Protein AF-A0A436B094-F1 (afdb_monomer_lite)

Sequence (113 aa):
WDVVYVGYKSAVDWPTAYFWRELAEYFPDAKLILTVRNPEDWYRSARATIFNAMGDTDPQSFGRAVIETKIFGGRACCSIQWPNLRAFLSVPIRTEPFPHSSTTTEFRSRFAK

Structure (mmCIF, N/CA/C/O backbone):
data_AF-A0A436B094-F1
#
_entry.id   AF-A0A436B094-F1
#
loop_
_atom_site.group_PDB
_atom_site.id
_atom_site.type_symbol
_atom_site.label_atom_id
_atom_site.label_alt_id
_atom_site.label_comp_id
_atom_site.label_asym_id
_atom_site.label_entity_id
_atom_site.label_seq_id
_atom_site.pdbx_PDB_ins_code
_atom_site.Cartn_x
_atom_site.Cartn_y
_atom_site.Cartn_z
_atom_site.occupancy
_atom_site.B_iso_or_equiv
_atom_site.auth_seq_id
_atom_site.auth_comp_id
_atom_site.auth_asym_id
_atom_site.auth_atom_id
_atom_site.pdbx_PDB_model_num
ATOM 1 N N . TRP A 1 1 ? -17.476 -4.462 -2.471 1.00 89.38 1 TRP A N 1
ATOM 2 C CA . TRP A 1 1 ? -16.117 -4.958 -2.160 1.00 89.38 1 TRP A CA 1
ATOM 3 C C . TRP A 1 1 ? -16.099 -6.148 -1.200 1.00 89.38 1 TRP A C 1
ATOM 5 O O . TRP A 1 1 ? -15.107 -6.866 -1.170 1.00 89.38 1 TRP A O 1
ATOM 15 N N . ASP A 1 2 ? -17.191 -6.422 -0.480 1.00 91.56 2 ASP A N 1
ATOM 16 C CA . ASP A 1 2 ? -17.223 -7.425 0.600 1.00 91.56 2 ASP A CA 1
ATOM 17 C C . ASP A 1 2 ? -16.910 -8.859 0.171 1.00 91.56 2 ASP A C 1
ATOM 19 O O . ASP A 1 2 ? -16.214 -9.570 0.886 1.00 91.56 2 ASP A O 1
ATOM 23 N N . VAL A 1 3 ? -17.359 -9.281 -1.015 1.00 94.19 3 VAL A N 1
ATOM 24 C CA . VAL A 1 3 ? -17.072 -10.632 -1.528 1.00 94.19 3 VAL A CA 1
ATOM 25 C C . VAL A 1 3 ? -15.572 -10.831 -1.770 1.00 94.19 3 VAL A C 1
ATOM 27 O O . VAL A 1 3 ? -15.041 -11.895 -1.475 1.00 94.19 3 VAL A O 1
ATOM 30 N N . VAL A 1 4 ? -14.878 -9.804 -2.272 1.00 91.00 4 VAL A N 1
ATOM 31 C CA . VAL A 1 4 ? -13.442 -9.877 -2.598 1.00 91.00 4 VAL A CA 1
ATOM 32 C C . VAL A 1 4 ? -12.588 -9.964 -1.331 1.00 91.00 4 VAL A C 1
ATOM 34 O O . VAL A 1 4 ? -11.564 -10.638 -1.331 1.00 91.00 4 VAL A O 1
ATOM 37 N N . TYR A 1 5 ? -13.017 -9.310 -0.247 1.00 92.44 5 TYR A N 1
ATOM 38 C CA . TYR A 1 5 ? -12.254 -9.218 1.003 1.00 92.44 5 TYR A CA 1
ATOM 39 C C . TYR A 1 5 ? -12.828 -10.055 2.147 1.00 92.44 5 TYR A C 1
ATOM 41 O O . TYR A 1 5 ? -12.437 -9.865 3.300 1.00 92.44 5 TYR A O 1
ATOM 49 N N . VAL A 1 6 ? -13.731 -10.995 1.864 1.00 94.00 6 VAL A N 1
ATOM 50 C CA . VAL A 1 6 ? -14.325 -11.842 2.902 1.00 94.00 6 VAL A CA 1
ATOM 51 C C . VAL A 1 6 ? -13.234 -12.576 3.693 1.00 94.00 6 VAL A C 1
ATOM 53 O O . VAL A 1 6 ? -12.381 -13.260 3.134 1.00 94.00 6 VAL A O 1
ATOM 56 N N . GLY A 1 7 ? -13.229 -12.393 5.016 1.00 93.25 7 GLY A N 1
ATOM 57 C CA . GLY A 1 7 ? -12.234 -12.986 5.919 1.00 93.25 7 GLY A CA 1
ATOM 58 C C . GLY A 1 7 ? -10.884 -12.257 5.997 1.00 93.25 7 GLY A C 1
ATOM 59 O O . GLY A 1 7 ? -10.057 -12.619 6.836 1.00 93.25 7 GLY A O 1
ATOM 60 N N . TYR A 1 8 ? -10.658 -11.210 5.200 1.00 92.56 8 TYR A N 1
ATOM 61 C CA . TYR A 1 8 ? -9.434 -10.409 5.233 1.00 92.56 8 TYR A CA 1
ATOM 62 C C . TYR A 1 8 ? -9.605 -9.148 6.087 1.00 92.56 8 TYR A C 1
ATOM 64 O O . TYR A 1 8 ? -10.659 -8.521 6.110 1.00 92.56 8 TYR A O 1
ATOM 72 N N . LYS A 1 9 ? -8.537 -8.759 6.795 1.00 90.12 9 LYS A N 1
ATOM 73 C CA . LYS A 1 9 ? -8.489 -7.530 7.618 1.00 90.12 9 LYS A CA 1
ATOM 74 C C . LYS A 1 9 ? -7.653 -6.414 6.993 1.00 90.12 9 LYS A C 1
ATOM 76 O O . LYS A 1 9 ? -7.625 -5.300 7.506 1.00 90.12 9 LYS A O 1
ATOM 81 N N . SER A 1 10 ? -6.927 -6.729 5.928 1.00 90.00 10 SER A N 1
ATOM 82 C CA . SER A 1 10 ? -6.070 -5.809 5.194 1.00 90.00 10 SER A CA 1
ATOM 83 C C . SER A 1 10 ? -5.857 -6.331 3.779 1.00 90.00 10 SER A C 1
ATOM 85 O O . SER A 1 10 ? -5.946 -7.533 3.527 1.00 90.00 10 SER A O 1
ATOM 87 N N . ALA A 1 11 ? -5.554 -5.417 2.865 1.00 88.75 11 ALA A N 1
ATOM 88 C CA . ALA A 1 11 ? -5.209 -5.722 1.488 1.00 88.75 11 ALA A CA 1
ATOM 89 C C . ALA A 1 11 ? -4.072 -4.793 1.041 1.00 88.75 11 ALA A C 1
ATOM 91 O O . ALA A 1 11 ? -3.982 -3.649 1.487 1.00 88.75 11 ALA A O 1
ATOM 92 N N . VAL A 1 12 ? -3.172 -5.308 0.207 1.00 87.81 12 VAL A N 1
ATOM 93 C CA . VAL A 1 12 ? -1.979 -4.608 -0.290 1.00 87.81 12 VAL A CA 1
ATOM 94 C C . VAL A 1 12 ? -1.736 -4.995 -1.747 1.00 87.81 12 VAL A C 1
ATOM 96 O O . VAL A 1 12 ? -2.364 -5.927 -2.245 1.00 87.81 12 VAL A O 1
ATOM 99 N N . ASP A 1 13 ? -0.795 -4.306 -2.393 1.00 79.69 13 ASP A N 1
ATOM 100 C CA . ASP A 1 13 ? -0.351 -4.575 -3.766 1.00 79.69 13 ASP A CA 1
ATOM 101 C C . ASP A 1 13 ? -1.462 -4.433 -4.830 1.00 79.69 13 ASP A C 1
ATOM 103 O O . ASP A 1 13 ? -2.591 -4.015 -4.556 1.00 79.69 13 ASP A O 1
ATOM 107 N N . TRP A 1 14 ? -1.120 -4.695 -6.085 1.00 69.50 14 TRP A N 1
ATOM 108 C CA . TRP A 1 14 ? -2.053 -4.726 -7.199 1.00 69.50 14 TRP A CA 1
ATOM 109 C C . TRP A 1 14 ? -2.956 -5.980 -7.130 1.00 69.50 14 TRP A C 1
ATOM 111 O O . TRP A 1 14 ? -2.457 -7.059 -6.812 1.00 69.50 14 TRP A O 1
ATOM 121 N N . PRO A 1 15 ? -4.270 -5.893 -7.434 1.00 79.81 15 PRO A N 1
ATOM 122 C CA . PRO A 1 15 ? -5.014 -4.731 -7.940 1.00 79.81 15 PRO A CA 1
ATOM 123 C C . PRO A 1 15 ? -5.529 -3.765 -6.863 1.00 79.81 15 PRO A C 1
ATOM 125 O O . PRO A 1 15 ? -5.902 -2.643 -7.197 1.00 79.81 15 PRO A O 1
ATOM 128 N N . THR A 1 16 ? -5.531 -4.149 -5.586 1.00 83.06 16 THR A N 1
ATOM 129 C CA . THR A 1 16 ? -6.075 -3.356 -4.464 1.00 83.06 16 THR A CA 1
ATOM 130 C C . THR A 1 16 ? -5.586 -1.907 -4.464 1.00 83.06 16 THR A C 1
ATOM 132 O O . THR A 1 16 ? -6.385 -0.978 -4.370 1.00 83.06 16 THR A O 1
ATOM 135 N N . ALA A 1 17 ? -4.273 -1.698 -4.603 1.00 82.12 17 ALA A N 1
ATOM 136 C CA . ALA A 1 17 ? -3.651 -0.377 -4.538 1.00 82.12 17 ALA A CA 1
ATOM 137 C C . ALA A 1 17 ? -4.134 0.586 -5.639 1.00 82.12 17 ALA A C 1
ATOM 139 O O . ALA A 1 17 ? -4.039 1.800 -5.469 1.00 82.12 17 ALA A O 1
ATOM 140 N N . TYR A 1 18 ? -4.655 0.066 -6.757 1.00 79.81 18 TYR A N 1
ATOM 141 C CA . TYR A 1 18 ? -5.222 0.885 -7.829 1.00 79.81 18 TYR A CA 1
ATOM 142 C C . TYR A 1 18 ? -6.555 1.521 -7.410 1.00 79.81 18 TYR A C 1
ATOM 144 O O . TYR A 1 18 ? -6.762 2.709 -7.643 1.00 79.81 18 TYR A O 1
ATOM 152 N N . PHE A 1 19 ? -7.408 0.756 -6.723 1.00 86.06 19 PHE A N 1
ATOM 153 C CA . PHE A 1 19 ? -8.767 1.145 -6.328 1.00 86.06 19 PHE A CA 1
ATOM 154 C C . PHE A 1 19 ? -8.840 1.814 -4.948 1.00 86.06 19 PHE A C 1
ATOM 156 O O . PHE A 1 19 ? -9.866 1.764 -4.273 1.00 86.06 19 PHE A O 1
ATOM 163 N N . TRP A 1 20 ? -7.743 2.404 -4.460 1.00 82.62 20 TRP A N 1
ATOM 164 C CA . TRP A 1 20 ? -7.695 2.901 -3.082 1.00 82.62 20 TRP A CA 1
ATOM 165 C C . TRP A 1 20 ? -8.732 3.994 -2.791 1.00 82.62 20 TRP A C 1
ATOM 167 O O . TRP A 1 20 ? -9.145 4.117 -1.643 1.00 82.62 20 TRP A O 1
ATOM 177 N N . ARG A 1 21 ? -9.161 4.773 -3.796 1.00 84.38 21 ARG A N 1
ATOM 178 C CA . ARG A 1 21 ? -10.163 5.841 -3.620 1.00 84.38 21 ARG A CA 1
ATOM 179 C C . ARG A 1 21 ? -11.554 5.255 -3.432 1.00 84.38 21 ARG A C 1
ATOM 181 O O . ARG A 1 21 ? -12.220 5.573 -2.457 1.00 84.38 21 ARG A O 1
ATOM 188 N N . GLU A 1 22 ? -11.931 4.332 -4.305 1.00 90.69 22 GLU A N 1
ATOM 189 C CA . GLU A 1 22 ? -13.186 3.590 -4.231 1.00 90.69 22 GLU A CA 1
ATOM 190 C C . GLU A 1 22 ? -13.262 2.776 -2.933 1.00 90.69 22 GLU A C 1
ATOM 192 O O . GLU A 1 22 ? -14.319 2.672 -2.315 1.00 90.69 22 GLU A O 1
ATOM 197 N N . LEU A 1 23 ? -12.129 2.222 -2.490 1.00 88.56 23 LEU A N 1
ATOM 198 C CA . LEU A 1 23 ? -12.029 1.519 -1.214 1.00 88.56 23 LEU A CA 1
ATOM 199 C C . LEU A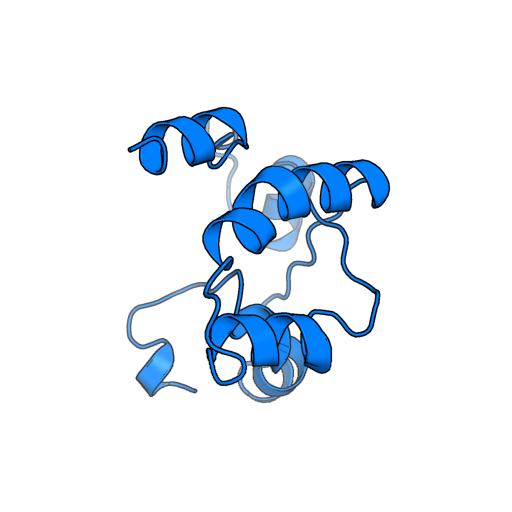 1 23 ? -12.126 2.465 -0.013 1.00 88.56 23 LEU A C 1
ATOM 201 O O . LEU A 1 23 ? -12.718 2.073 0.986 1.00 88.56 23 LEU A O 1
ATOM 205 N N . ALA A 1 24 ? -11.587 3.684 -0.097 1.00 86.88 24 ALA A N 1
ATOM 206 C CA . ALA A 1 24 ? -11.709 4.690 0.961 1.00 86.88 24 ALA A CA 1
ATOM 207 C C . ALA A 1 24 ? -13.159 5.147 1.151 1.00 86.88 24 ALA A C 1
ATOM 209 O O . ALA A 1 24 ? -13.605 5.345 2.276 1.00 86.88 24 ALA A O 1
ATOM 210 N N . GLU A 1 25 ? -13.891 5.299 0.046 1.00 92.62 25 GLU A N 1
ATOM 211 C CA . GLU A 1 25 ? -15.312 5.651 0.065 1.00 92.62 25 GLU A CA 1
ATOM 212 C C . GLU A 1 25 ? -16.172 4.493 0.586 1.00 92.62 25 GLU A C 1
ATOM 214 O O . GLU A 1 25 ? -17.100 4.712 1.361 1.00 92.62 25 GLU A O 1
ATOM 219 N N . TYR A 1 26 ? -15.859 3.254 0.190 1.00 95.12 26 TYR A N 1
ATOM 220 C CA . TYR A 1 26 ? -16.632 2.077 0.593 1.00 95.12 26 TYR A CA 1
ATOM 221 C C . TYR A 1 26 ? -16.344 1.612 2.028 1.00 95.12 26 TYR A C 1
ATOM 223 O O . TYR A 1 26 ? -17.247 1.136 2.712 1.00 95.12 26 TYR A O 1
ATOM 231 N N . PHE A 1 27 ? -15.097 1.738 2.490 1.00 91.62 27 PHE A N 1
ATOM 232 C CA . PHE A 1 27 ? -14.665 1.394 3.845 1.00 91.62 27 PHE A CA 1
ATOM 233 C C . PHE A 1 27 ? -14.152 2.648 4.572 1.00 91.62 27 PHE A C 1
ATOM 235 O O . PHE A 1 27 ? -12.942 2.791 4.763 1.00 91.62 27 PHE A O 1
ATOM 242 N N . PRO A 1 28 ? -15.044 3.553 5.010 1.00 91.00 28 PRO A N 1
ATOM 243 C CA . PRO A 1 28 ? -14.648 4.844 5.581 1.00 91.00 28 PRO A CA 1
ATOM 244 C C . PRO A 1 28 ? -13.840 4.719 6.882 1.00 91.00 28 PRO A C 1
ATOM 246 O O . PRO A 1 28 ? -13.018 5.580 7.187 1.00 91.00 28 PRO A O 1
ATOM 249 N N . ASP A 1 29 ? -14.028 3.626 7.626 1.00 90.06 29 ASP A N 1
ATOM 250 C CA . ASP A 1 29 ? -13.282 3.343 8.857 1.00 90.06 29 ASP A CA 1
ATOM 251 C C . ASP A 1 29 ? -11.912 2.689 8.595 1.00 90.06 29 ASP A C 1
ATOM 253 O O . ASP A 1 29 ? -11.095 2.533 9.511 1.00 90.06 29 ASP A O 1
ATOM 257 N N . ALA A 1 30 ? -11.640 2.269 7.354 1.00 88.94 30 ALA A N 1
ATOM 258 C CA . ALA A 1 30 ? -10.377 1.640 7.007 1.00 88.94 30 ALA A CA 1
ATOM 259 C C . ALA A 1 30 ? -9.253 2.678 6.945 1.00 88.94 30 ALA A C 1
ATOM 261 O O . ALA A 1 30 ? -9.328 3.717 6.292 1.00 88.94 30 ALA A O 1
ATOM 262 N N . LYS A 1 31 ? -8.142 2.351 7.600 1.00 87.12 31 LYS A N 1
ATOM 263 C CA . LYS A 1 31 ? -6.939 3.177 7.581 1.00 87.12 31 LYS A CA 1
ATOM 264 C C . LYS A 1 31 ? -6.121 2.883 6.322 1.00 87.12 31 LYS A C 1
ATOM 266 O O . LYS A 1 31 ? -5.725 1.742 6.091 1.00 87.12 31 LYS A O 1
ATOM 271 N N . LEU A 1 32 ? -5.815 3.918 5.541 1.00 82.38 32 LEU A N 1
ATOM 272 C CA . LEU A 1 32 ? -4.977 3.806 4.345 1.00 82.38 32 LEU A CA 1
ATOM 273 C C . LEU A 1 32 ? -3.501 4.009 4.671 1.00 82.38 32 LEU A C 1
ATOM 275 O O . LEU A 1 32 ? -3.125 4.957 5.357 1.00 82.38 32 LEU A O 1
ATOM 279 N N . ILE A 1 33 ? -2.658 3.132 4.132 1.00 84.00 33 ILE A N 1
ATOM 280 C CA . ILE A 1 33 ? -1.212 3.171 4.335 1.00 84.00 33 ILE A CA 1
ATOM 281 C C . ILE A 1 33 ? -0.528 3.328 2.978 1.00 84.00 33 ILE A C 1
ATOM 283 O O . ILE A 1 33 ? -0.606 2.437 2.134 1.00 84.00 33 ILE A O 1
ATOM 287 N N . LEU A 1 34 ? 0.186 4.441 2.792 1.00 78.81 34 LEU A N 1
ATOM 288 C CA . LEU A 1 34 ? 1.050 4.660 1.634 1.00 78.81 34 LEU A CA 1
ATOM 289 C C . LEU A 1 34 ? 2.504 4.385 2.016 1.00 78.81 34 LEU A C 1
ATOM 291 O O . LEU A 1 34 ? 3.132 5.145 2.750 1.00 78.81 34 LEU A O 1
ATOM 295 N N . THR A 1 35 ? 3.052 3.292 1.497 1.00 75.50 35 THR A N 1
ATOM 296 C CA . THR A 1 35 ? 4.483 2.997 1.610 1.00 75.50 35 THR A CA 1
ATOM 297 C C . THR A 1 35 ? 5.316 4.006 0.795 1.00 75.50 35 THR A C 1
ATOM 299 O O . THR A 1 35 ? 4.852 4.374 -0.255 1.00 75.50 35 THR A O 1
ATOM 302 N N . VAL A 1 36 ? 6.482 4.501 1.257 1.00 71.25 36 VAL A N 1
ATOM 303 C CA . VAL A 1 36 ? 7.527 5.414 0.661 1.00 71.25 36 VAL A CA 1
ATOM 304 C C . VAL A 1 36 ? 8.934 4.875 0.249 1.00 71.25 36 VAL A C 1
ATOM 306 O O . VAL A 1 36 ? 9.611 4.375 1.139 1.00 71.25 36 VAL A O 1
ATOM 309 N N . ARG A 1 37 ? 9.455 4.905 -0.994 1.00 76.12 37 ARG A N 1
ATOM 310 C CA . ARG A 1 37 ? 10.875 4.531 -1.306 1.00 76.12 37 ARG A CA 1
ATOM 311 C C . ARG A 1 37 ? 11.510 5.423 -2.370 1.00 76.12 37 ARG A C 1
ATOM 313 O O . ARG A 1 37 ? 10.807 6.178 -3.031 1.00 76.12 37 ARG A O 1
ATOM 320 N N . ASN A 1 38 ? 12.832 5.344 -2.535 1.00 82.12 38 ASN A N 1
ATOM 321 C CA . ASN A 1 38 ? 13.529 6.079 -3.590 1.00 82.12 38 ASN A CA 1
ATOM 322 C C . ASN A 1 38 ? 13.017 5.630 -4.986 1.00 82.12 38 ASN A C 1
ATOM 324 O O . ASN A 1 38 ? 12.953 4.423 -5.239 1.00 82.12 38 ASN A O 1
ATOM 328 N N . PRO A 1 39 ? 12.638 6.559 -5.886 1.00 75.50 39 PRO A N 1
ATOM 329 C CA . PRO A 1 39 ? 12.068 6.212 -7.191 1.00 75.50 39 PRO A CA 1
ATOM 330 C C . PRO A 1 39 ? 12.979 5.381 -8.090 1.00 75.50 39 PRO A C 1
ATOM 332 O O . PRO A 1 39 ? 12.527 4.453 -8.759 1.00 75.50 39 PRO A O 1
ATOM 335 N N . GLU A 1 40 ? 14.268 5.690 -8.079 1.00 77.88 40 GLU A N 1
ATOM 336 C CA . GLU A 1 40 ? 15.253 5.035 -8.926 1.00 77.88 40 GLU A CA 1
ATOM 337 C C . GLU A 1 40 ? 15.533 3.607 -8.423 1.00 77.88 40 GLU A C 1
ATOM 339 O O . GLU A 1 40 ? 15.530 2.650 -9.200 1.00 77.88 40 GLU A O 1
ATOM 344 N N . ASP A 1 41 ? 15.647 3.421 -7.104 1.00 81.62 41 ASP A N 1
ATOM 345 C CA . ASP A 1 41 ? 15.711 2.082 -6.503 1.00 81.62 41 ASP A CA 1
ATOM 346 C C . ASP A 1 41 ? 14.452 1.263 -6.802 1.00 81.62 41 ASP A C 1
ATOM 348 O O . ASP A 1 41 ? 14.527 0.050 -7.040 1.00 81.62 41 ASP A O 1
ATOM 352 N N . TRP A 1 42 ? 13.285 1.922 -6.826 1.00 79.31 42 TRP A N 1
ATOM 353 C CA . TRP A 1 42 ? 12.041 1.261 -7.183 1.00 79.31 42 TRP A CA 1
ATOM 354 C C . TRP A 1 42 ? 12.056 0.746 -8.612 1.00 79.31 42 TRP A C 1
ATOM 356 O O . TRP A 1 42 ? 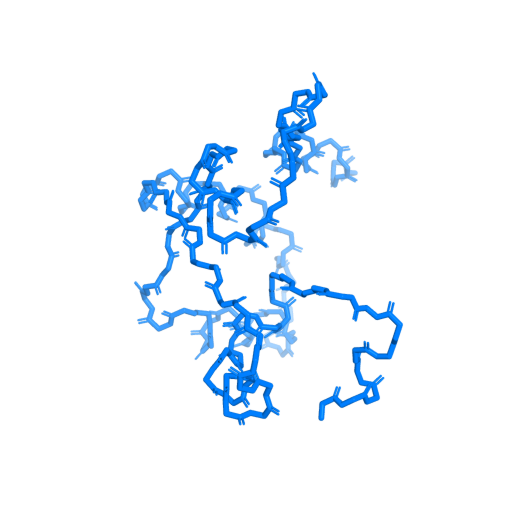11.751 -0.429 -8.826 1.00 79.31 42 TRP A O 1
ATOM 366 N N . TYR A 1 43 ? 12.437 1.601 -9.558 1.00 74.56 43 TYR A N 1
ATOM 367 C CA . TYR A 1 43 ? 12.455 1.257 -10.970 1.00 74.56 43 TYR A CA 1
ATOM 368 C C . TYR A 1 43 ? 13.445 0.127 -11.251 1.00 74.56 43 TYR A C 1
ATOM 370 O O . TYR A 1 43 ? 13.087 -0.857 -11.900 1.00 74.56 43 TYR A O 1
ATOM 378 N N . ARG A 1 44 ? 14.661 0.203 -10.694 1.00 80.94 44 ARG A N 1
ATOM 379 C CA . ARG A 1 44 ? 15.657 -0.871 -10.820 1.00 80.94 44 ARG A CA 1
ATOM 380 C C . ARG A 1 44 ? 15.134 -2.210 -10.310 1.00 80.94 44 ARG A C 1
ATOM 382 O O . ARG A 1 44 ? 15.314 -3.227 -10.977 1.00 80.94 44 ARG A O 1
ATOM 389 N N . SER A 1 45 ? 14.473 -2.213 -9.152 1.00 80.06 45 SER A N 1
ATOM 390 C CA . SER A 1 45 ? 13.860 -3.412 -8.574 1.00 80.06 45 SER A CA 1
ATOM 391 C C . SER A 1 45 ? 12.721 -3.944 -9.450 1.00 80.06 45 SER A C 1
ATOM 393 O O . SER A 1 45 ? 12.756 -5.115 -9.814 1.00 80.06 45 SER A O 1
ATOM 395 N N . ALA A 1 46 ? 11.767 -3.095 -9.846 1.00 76.94 46 ALA A N 1
ATOM 396 C CA . ALA A 1 46 ? 10.613 -3.485 -10.660 1.00 76.94 46 ALA A CA 1
ATOM 397 C C . ALA A 1 46 ? 11.027 -4.021 -12.038 1.00 76.94 46 ALA A C 1
ATOM 399 O O . ALA A 1 46 ? 10.522 -5.051 -12.483 1.00 76.94 46 ALA A O 1
ATOM 400 N N . ARG A 1 47 ? 12.007 -3.377 -12.684 1.00 75.12 47 ARG A N 1
ATOM 401 C CA . ARG A 1 47 ? 12.583 -3.853 -13.944 1.00 75.12 47 ARG A CA 1
ATOM 402 C C . ARG A 1 47 ? 13.231 -5.224 -13.785 1.00 75.12 47 ARG A C 1
ATOM 404 O O . ARG A 1 47 ? 13.045 -6.093 -14.624 1.00 75.12 47 ARG A O 1
ATOM 411 N N . ALA A 1 48 ? 13.981 -5.421 -12.704 1.00 78.44 48 ALA A N 1
ATOM 412 C CA . ALA A 1 48 ? 14.691 -6.664 -12.424 1.00 78.44 48 ALA A CA 1
ATOM 413 C C . ALA A 1 48 ? 13.785 -7.858 -12.080 1.00 78.44 48 ALA A C 1
ATOM 415 O O . ALA A 1 48 ? 14.286 -8.986 -12.099 1.00 78.44 48 ALA A O 1
ATOM 416 N N . THR A 1 49 ? 12.519 -7.618 -11.729 1.00 75.81 49 THR A N 1
ATOM 417 C CA . THR A 1 49 ? 11.568 -8.643 -11.279 1.00 75.81 49 THR A CA 1
ATOM 418 C C . THR A 1 49 ? 10.297 -8.636 -12.125 1.00 75.81 49 THR A C 1
ATOM 420 O O . THR A 1 49 ? 10.163 -9.461 -13.021 1.00 75.81 49 THR A O 1
ATOM 423 N N . ILE A 1 50 ? 9.396 -7.685 -11.879 1.00 72.50 50 ILE A N 1
ATOM 424 C CA . ILE A 1 50 ? 8.045 -7.582 -12.444 1.00 72.50 50 ILE A CA 1
ATOM 425 C C . ILE A 1 50 ? 8.096 -7.485 -13.971 1.00 72.50 50 ILE A C 1
ATOM 427 O O . ILE A 1 50 ? 7.452 -8.274 -14.653 1.00 72.50 50 ILE A O 1
ATOM 431 N N . PHE A 1 51 ? 8.883 -6.557 -14.521 1.00 68.81 51 PHE A N 1
ATOM 432 C CA . PHE A 1 51 ? 8.887 -6.331 -15.972 1.00 68.81 51 PHE A CA 1
ATOM 433 C C . PHE A 1 51 ? 9.542 -7.481 -16.738 1.00 68.81 51 PHE A C 1
ATOM 435 O O . PHE A 1 51 ? 9.079 -7.832 -17.817 1.00 68.81 51 PHE A O 1
ATOM 442 N N . ASN A 1 52 ? 10.580 -8.097 -16.168 1.00 67.12 52 ASN A N 1
ATOM 443 C CA . ASN A 1 52 ? 11.218 -9.267 -16.768 1.00 67.12 52 ASN A CA 1
ATOM 444 C C . ASN A 1 52 ? 10.322 -10.513 -16.694 1.00 67.12 52 ASN A C 1
ATOM 446 O O . ASN A 1 52 ? 10.250 -11.265 -17.658 1.00 67.12 52 ASN A O 1
ATOM 450 N N . ALA A 1 53 ? 9.633 -10.732 -15.569 1.00 63.50 53 ALA A N 1
ATOM 451 C CA . ALA A 1 53 ? 8.738 -11.876 -15.392 1.00 63.50 53 ALA A CA 1
ATOM 452 C C . ALA A 1 53 ? 7.470 -11.782 -16.255 1.00 63.50 53 ALA A C 1
ATOM 454 O O . ALA A 1 53 ? 6.880 -12.804 -16.582 1.00 63.50 53 ALA A O 1
ATOM 455 N N . MET A 1 54 ? 7.067 -10.570 -16.641 1.00 58.88 54 MET A N 1
ATOM 456 C CA . MET A 1 54 ? 5.943 -10.321 -17.551 1.00 58.88 54 MET A CA 1
ATOM 457 C C . MET A 1 54 ? 6.381 -10.187 -19.016 1.00 58.88 54 MET A C 1
ATOM 459 O O . MET A 1 54 ? 5.636 -9.646 -19.831 1.00 58.88 54 MET A O 1
ATOM 463 N N . GLY A 1 55 ? 7.579 -10.678 -19.357 1.00 52.94 55 GLY A N 1
ATOM 464 C CA . GLY A 1 55 ? 8.114 -10.779 -20.716 1.00 52.94 55 GLY A CA 1
ATOM 465 C C . GLY A 1 55 ? 7.382 -11.791 -21.604 1.00 52.94 55 GLY A C 1
ATOM 466 O O . GLY A 1 55 ? 8.030 -12.528 -22.343 1.00 52.94 55 GLY A O 1
ATOM 467 N N . ASP A 1 56 ? 6.051 -11.822 -21.543 1.00 50.16 56 ASP A N 1
ATOM 468 C CA . ASP A 1 56 ? 5.241 -12.476 -22.558 1.00 50.16 56 ASP A CA 1
ATOM 469 C C . ASP A 1 56 ? 5.413 -11.714 -23.876 1.00 50.16 56 ASP A C 1
ATOM 471 O O . ASP A 1 56 ? 5.314 -10.483 -23.947 1.00 50.16 56 ASP A O 1
ATOM 475 N N . THR A 1 57 ? 5.697 -12.467 -24.935 1.00 51.19 57 THR A N 1
ATOM 476 C CA . THR A 1 57 ? 5.738 -11.954 -26.313 1.00 51.19 57 THR A CA 1
ATOM 477 C C . THR A 1 57 ? 4.338 -11.701 -26.869 1.00 51.19 57 THR A C 1
ATOM 479 O O . THR A 1 57 ? 4.223 -11.180 -27.976 1.00 51.19 57 THR A O 1
ATOM 482 N N . ASP A 1 58 ? 3.290 -12.022 -26.101 1.00 53.16 58 ASP A N 1
ATOM 483 C CA . ASP A 1 58 ? 1.897 -11.760 -26.435 1.00 53.16 58 ASP A CA 1
ATOM 484 C C . ASP A 1 58 ? 1.518 -10.286 -26.160 1.00 53.16 58 ASP A C 1
ATOM 486 O O . ASP A 1 58 ? 1.432 -9.864 -24.994 1.00 53.16 58 ASP A O 1
ATOM 490 N N . PRO A 1 59 ? 1.243 -9.490 -27.214 1.00 51.59 59 PRO A N 1
ATOM 491 C CA . PRO A 1 59 ? 0.791 -8.105 -27.096 1.00 51.59 59 PRO A CA 1
ATOM 492 C C . PRO A 1 59 ? -0.556 -7.951 -26.373 1.00 51.59 59 PRO A C 1
ATOM 494 O O . PRO A 1 59 ? -0.897 -6.838 -25.984 1.00 51.59 59 PRO A O 1
ATOM 497 N N . GLN A 1 60 ? -1.319 -9.037 -26.196 1.00 54.47 60 GLN A N 1
ATOM 498 C CA . GLN A 1 60 ? -2.612 -9.049 -25.501 1.00 54.47 60 GLN A CA 1
ATOM 499 C C . GLN A 1 60 ? -2.521 -9.524 -24.045 1.00 54.47 60 GLN A C 1
ATOM 501 O O . GLN A 1 60 ? -3.547 -9.635 -23.367 1.00 54.47 60 GLN A O 1
ATOM 506 N N . SER A 1 61 ? -1.316 -9.793 -23.530 1.00 58.84 61 SER A N 1
ATOM 507 C CA . SER A 1 61 ? -1.163 -10.240 -22.147 1.00 58.84 61 SER A CA 1
ATOM 508 C C . SER A 1 61 ? -1.710 -9.190 -21.171 1.00 58.84 61 SER A C 1
ATOM 510 O O . SER A 1 61 ? -1.320 -8.017 -21.156 1.00 58.84 61 SER A O 1
ATOM 512 N N . PHE A 1 62 ? -2.619 -9.638 -20.304 1.00 56.31 62 PHE A N 1
ATOM 513 C CA . PHE A 1 62 ? -3.230 -8.819 -19.256 1.00 56.31 62 PHE A CA 1
ATOM 514 C C . PHE A 1 62 ? -2.171 -8.113 -18.387 1.00 56.31 62 PHE A C 1
ATOM 516 O O . PHE A 1 62 ? -2.359 -6.965 -17.988 1.00 56.31 62 PHE A O 1
ATOM 523 N N . GLY A 1 63 ? -1.017 -8.759 -18.176 1.00 53.78 63 GLY A N 1
ATOM 524 C CA . GLY A 1 63 ? 0.140 -8.188 -17.483 1.00 53.78 63 GLY A CA 1
ATOM 525 C C . GLY A 1 63 ? 0.722 -6.942 -18.164 1.00 53.78 63 GLY A C 1
ATOM 526 O O . GLY A 1 63 ? 0.913 -5.927 -17.491 1.00 53.78 63 GLY A O 1
ATOM 527 N N . ARG A 1 64 ? 0.946 -6.961 -19.491 1.00 52.94 64 ARG A N 1
ATOM 528 C CA . ARG A 1 64 ? 1.437 -5.776 -20.225 1.00 52.94 64 ARG A CA 1
ATOM 529 C C . ARG A 1 64 ? 0.415 -4.653 -20.245 1.00 52.94 64 ARG A C 1
ATOM 531 O O . ARG A 1 64 ? 0.779 -3.519 -19.947 1.00 52.94 64 ARG A O 1
ATOM 538 N N . ALA A 1 65 ? -0.853 -4.958 -20.525 1.00 54.31 65 ALA A N 1
ATOM 539 C CA . ALA A 1 65 ? -1.910 -3.948 -20.574 1.00 54.31 65 ALA A CA 1
ATOM 540 C C . ALA A 1 65 ? -2.037 -3.197 -19.237 1.00 54.31 65 ALA A C 1
ATOM 542 O O . ALA A 1 65 ? -2.140 -1.969 -19.210 1.00 54.31 65 ALA A O 1
ATOM 543 N N . VAL A 1 66 ? -1.955 -3.918 -18.116 1.00 55.50 66 VAL A N 1
ATOM 544 C CA . VAL A 1 66 ? -2.000 -3.340 -16.769 1.00 55.50 66 VAL A CA 1
ATOM 545 C C . VAL A 1 66 ? -0.771 -2.469 -16.485 1.00 55.50 66 VAL A C 1
ATOM 547 O O . VAL A 1 66 ? -0.941 -1.350 -15.997 1.00 55.50 66 VAL A O 1
ATOM 550 N N . ILE A 1 67 ? 0.445 -2.916 -16.826 1.00 52.53 67 ILE A N 1
ATOM 551 C CA . ILE A 1 67 ? 1.674 -2.124 -16.628 1.00 52.53 67 ILE A CA 1
ATOM 552 C C . ILE A 1 67 ? 1.688 -0.866 -17.499 1.00 52.53 67 ILE A C 1
ATOM 554 O O . ILE A 1 67 ? 1.879 0.231 -16.977 1.00 52.53 67 ILE A O 1
ATOM 558 N N . GLU A 1 68 ? 1.501 -1.022 -18.811 1.00 48.88 68 GLU A N 1
ATOM 559 C CA . GLU A 1 68 ? 1.692 0.051 -19.793 1.00 48.88 68 GLU A CA 1
ATOM 560 C C . GLU A 1 68 ? 0.619 1.139 -19.680 1.00 48.88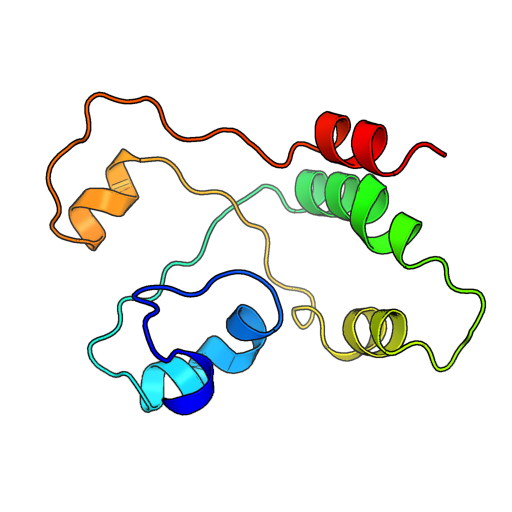 68 GLU A C 1
ATOM 562 O O . GLU A 1 68 ? 0.913 2.310 -19.916 1.00 48.88 68 GLU A O 1
ATOM 567 N N . THR A 1 69 ? -0.612 0.788 -19.281 1.00 47.09 69 THR A N 1
ATOM 568 C CA . THR A 1 69 ? -1.734 1.745 -19.293 1.00 47.09 69 THR A CA 1
ATOM 569 C C . THR A 1 69 ? -2.293 2.114 -17.917 1.00 47.09 69 THR A C 1
ATOM 571 O O . THR A 1 69 ? -3.001 3.119 -17.812 1.00 47.09 69 THR A O 1
ATOM 574 N N . LYS A 1 70 ? -2.014 1.343 -16.851 1.00 48.91 70 LYS A N 1
ATOM 575 C CA . LYS A 1 70 ? -2.711 1.500 -15.555 1.00 48.91 70 LYS A CA 1
ATOM 576 C C . LYS A 1 70 ? -1.812 1.527 -14.316 1.00 48.91 70 LYS A C 1
ATOM 578 O O . LYS A 1 70 ? -2.298 1.931 -13.258 1.00 48.91 70 LYS A O 1
ATOM 583 N N . ILE A 1 71 ? -0.528 1.164 -14.397 1.00 48.41 71 ILE A N 1
ATOM 584 C CA . ILE A 1 71 ? 0.363 1.218 -13.229 1.00 48.41 71 ILE A CA 1
ATOM 585 C C . ILE A 1 71 ? 0.749 2.670 -12.901 1.00 48.41 71 ILE A C 1
ATOM 587 O O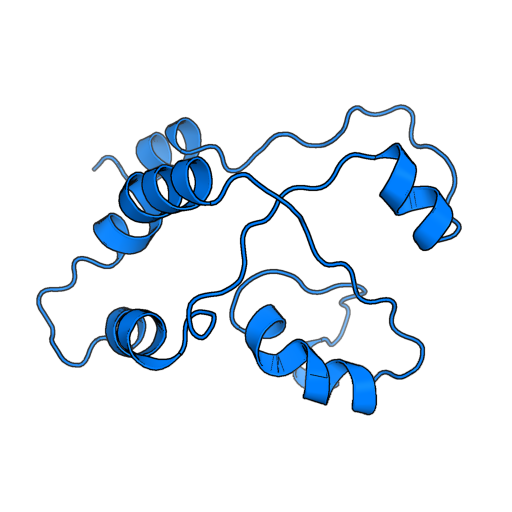 . ILE A 1 71 ? 1.479 3.352 -13.617 1.00 48.41 71 ILE A O 1
ATOM 591 N N . PHE A 1 72 ? 0.229 3.125 -11.760 1.00 48.69 72 PHE A N 1
ATOM 592 C CA . PHE A 1 72 ? 0.591 4.324 -10.999 1.00 48.69 72 PHE A CA 1
ATOM 593 C C . PHE A 1 72 ? 0.532 5.693 -11.687 1.00 48.69 72 PHE A C 1
ATOM 595 O O . PHE A 1 72 ? 0.906 6.662 -11.040 1.00 48.69 72 PHE A O 1
ATOM 602 N N . GLY A 1 73 ? 0.091 5.851 -12.941 1.00 44.72 73 GLY A N 1
ATOM 603 C CA . GLY A 1 73 ? 0.037 7.181 -13.582 1.00 44.72 73 GLY A CA 1
ATOM 604 C C . GLY A 1 73 ? 1.347 7.986 -13.439 1.00 44.72 73 GLY A C 1
ATOM 605 O O . GLY A 1 73 ? 1.313 9.205 -13.274 1.00 44.72 73 GLY A O 1
ATOM 606 N N . GLY A 1 74 ? 2.490 7.286 -13.386 1.00 40.88 74 GLY A N 1
ATOM 607 C CA . GLY A 1 74 ? 3.825 7.848 -13.149 1.00 40.88 74 GLY A CA 1
ATOM 608 C C . GLY A 1 74 ? 4.221 8.139 -11.690 1.00 40.88 74 GLY A C 1
ATOM 609 O O . GLY A 1 74 ? 5.302 8.679 -11.471 1.00 40.88 74 GLY A O 1
ATOM 610 N N . ARG A 1 75 ? 3.400 7.829 -10.676 1.00 40.84 75 ARG A N 1
ATOM 611 C CA . ARG A 1 75 ? 3.676 8.169 -9.267 1.00 40.84 75 ARG A CA 1
ATOM 612 C C . ARG A 1 75 ? 3.191 7.105 -8.274 1.00 40.84 75 ARG A C 1
ATOM 614 O O . ARG A 1 75 ? 2.051 7.164 -7.829 1.00 40.84 75 ARG A O 1
ATOM 621 N N . ALA A 1 76 ? 4.085 6.202 -7.863 1.00 37.62 76 ALA A N 1
ATOM 622 C CA . ALA A 1 76 ? 4.132 5.651 -6.500 1.00 37.62 76 ALA A CA 1
ATOM 623 C C . ALA A 1 76 ? 5.457 4.899 -6.266 1.00 37.62 76 ALA A C 1
ATOM 625 O O . ALA A 1 76 ? 5.802 3.981 -7.007 1.00 37.62 76 ALA A O 1
ATOM 626 N N . CYS A 1 77 ? 6.187 5.291 -5.220 1.00 37.47 77 CYS A N 1
ATOM 627 C CA . CYS A 1 77 ? 7.505 4.773 -4.836 1.00 37.47 77 CYS A CA 1
ATOM 628 C C . CYS A 1 77 ? 7.489 4.450 -3.345 1.00 37.47 77 CYS A C 1
ATOM 630 O O . CYS A 1 77 ? 7.167 5.350 -2.573 1.00 37.47 77 CYS A O 1
ATOM 632 N N . CYS A 1 78 ? 7.760 3.205 -2.908 1.00 48.72 78 CYS A N 1
ATOM 633 C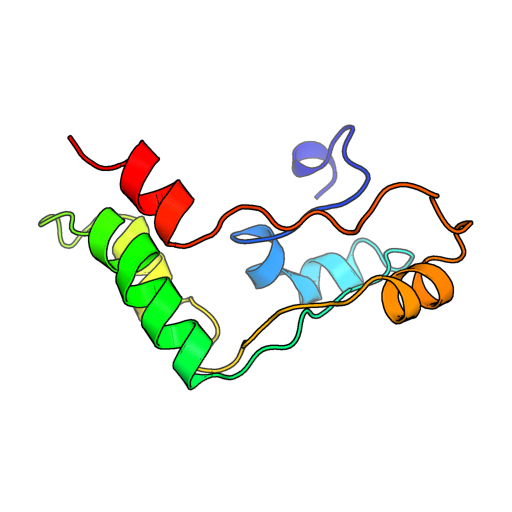 CA . CYS A 1 78 ? 7.218 2.775 -1.616 1.00 48.72 78 CYS A CA 1
ATOM 634 C C . CYS A 1 78 ? 7.965 1.731 -0.717 1.00 48.72 78 CYS A C 1
ATOM 636 O O . CYS A 1 78 ? 8.225 0.626 -1.175 1.00 48.72 78 CYS A O 1
ATOM 638 N N . SER A 1 79 ? 8.216 2.051 0.577 1.00 35.72 79 SER A N 1
ATOM 639 C CA . SER A 1 79 ? 8.634 1.235 1.756 1.00 35.72 79 SER A CA 1
ATOM 640 C C . SER A 1 79 ? 8.187 1.908 3.094 1.00 35.72 79 SER A C 1
ATOM 642 O O . SER A 1 79 ? 8.030 3.125 3.135 1.00 35.72 79 SER A O 1
ATOM 644 N N . ILE A 1 80 ? 7.936 1.164 4.187 1.00 46.19 80 ILE A N 1
ATOM 645 C CA . ILE A 1 80 ? 7.570 1.679 5.542 1.00 46.19 80 ILE A CA 1
ATOM 646 C C . ILE A 1 80 ? 8.419 0.999 6.620 1.00 46.19 80 ILE A C 1
ATOM 648 O O . ILE A 1 80 ? 8.846 -0.135 6.437 1.00 46.19 80 ILE A O 1
ATOM 652 N N . GLN A 1 81 ? 8.611 1.676 7.759 1.00 50.12 81 GLN A N 1
ATOM 653 C CA . GLN A 1 81 ? 9.241 1.143 8.975 1.00 50.12 81 GLN A CA 1
ATOM 654 C C . GLN A 1 81 ? 8.222 0.990 10.133 1.00 50.12 81 GLN A C 1
ATOM 656 O O . GLN A 1 81 ? 7.247 1.739 10.211 1.00 50.12 81 GLN A O 1
ATOM 661 N N . TRP A 1 82 ? 8.462 0.049 11.065 1.00 39.59 82 TRP A N 1
ATOM 662 C CA . TRP A 1 82 ? 7.561 -0.290 12.195 1.00 39.59 82 TRP A CA 1
ATOM 663 C C . TRP A 1 82 ? 7.024 0.880 13.039 1.00 39.59 82 TRP A C 1
ATOM 665 O O . TRP A 1 82 ? 5.837 0.832 13.372 1.00 39.59 82 TRP A O 1
ATOM 675 N N . PRO A 1 83 ? 7.836 1.870 13.468 1.00 48.81 83 PRO A N 1
ATOM 676 C CA . PRO A 1 83 ? 7.399 2.818 14.498 1.00 48.81 83 PRO A CA 1
ATOM 677 C C . PRO A 1 83 ? 6.190 3.653 14.059 1.00 48.81 83 PRO A C 1
ATOM 679 O O . PRO A 1 83 ? 5.231 3.807 14.813 1.00 48.81 83 PRO A O 1
ATOM 682 N N . ASN A 1 84 ? 6.183 4.085 12.796 1.00 61.28 84 ASN A N 1
ATOM 683 C CA . ASN A 1 84 ? 5.120 4.918 12.230 1.00 61.28 84 ASN A CA 1
ATOM 684 C C . ASN A 1 84 ? 3.827 4.127 11.985 1.00 61.28 84 ASN A C 1
ATOM 686 O O . ASN A 1 84 ? 2.730 4.670 12.077 1.00 61.28 84 ASN A O 1
ATOM 690 N N . LEU A 1 85 ? 3.946 2.824 11.722 1.00 60.69 85 LEU A N 1
ATOM 691 C CA . LEU A 1 85 ? 2.806 1.969 11.410 1.00 60.69 85 LEU A CA 1
ATOM 692 C C . LEU A 1 85 ? 1.934 1.681 12.642 1.00 60.69 85 LEU A C 1
ATOM 694 O O . LEU A 1 85 ? 0.712 1.633 12.541 1.00 60.69 85 LEU A O 1
ATOM 698 N N . ARG A 1 86 ? 2.536 1.504 13.822 1.00 62.88 86 ARG A N 1
ATOM 699 C CA . ARG A 1 86 ? 1.788 1.137 15.038 1.00 62.88 86 ARG A CA 1
ATOM 700 C C . ARG A 1 86 ? 1.038 2.300 15.658 1.00 62.88 86 ARG A C 1
ATOM 702 O O . ARG A 1 86 ? -0.105 2.113 16.057 1.00 62.88 86 ARG A O 1
ATOM 709 N N . ALA A 1 87 ? 1.661 3.477 15.711 1.00 61.22 87 ALA A N 1
ATOM 710 C CA . ALA A 1 87 ? 0.992 4.694 16.163 1.00 61.22 87 ALA A CA 1
ATOM 711 C C . ALA A 1 87 ? -0.244 4.970 15.298 1.00 61.22 87 ALA A C 1
ATOM 713 O O . ALA A 1 87 ? -1.325 5.242 15.814 1.00 61.22 87 ALA A O 1
ATOM 714 N N . PHE A 1 88 ? -0.104 4.780 13.985 1.00 75.62 88 PHE A N 1
ATOM 715 C CA . PHE A 1 88 ? -1.206 4.912 13.047 1.00 75.62 88 PHE A CA 1
ATOM 716 C C . PHE A 1 88 ? -2.296 3.851 13.255 1.00 75.62 88 PHE A C 1
ATOM 718 O O . PHE A 1 88 ? -3.478 4.184 13.246 1.00 75.62 88 PHE A O 1
ATOM 725 N N . LEU A 1 89 ? -1.933 2.583 13.485 1.00 80.12 89 LEU A N 1
ATOM 726 C CA . LEU A 1 89 ? -2.890 1.478 13.649 1.00 80.12 89 LEU A CA 1
ATOM 727 C C . LEU A 1 89 ? -3.436 1.296 15.074 1.00 80.12 89 LEU A C 1
ATOM 729 O O . LEU A 1 89 ? -4.418 0.580 15.238 1.00 80.12 89 LEU A O 1
ATOM 733 N N . SER A 1 90 ? -2.862 1.962 16.076 1.00 78.19 90 SER A N 1
ATOM 734 C CA . SER A 1 90 ? -3.240 1.853 17.495 1.00 78.19 90 SER A CA 1
ATOM 735 C C . SER A 1 90 ? -3.053 0.437 18.076 1.00 78.19 90 SER A C 1
ATOM 737 O O . SER A 1 90 ? -3.887 -0.046 18.837 1.00 78.19 90 SER A O 1
ATOM 739 N N . VAL A 1 91 ? -1.952 -0.242 17.720 1.00 78.81 91 VAL A N 1
ATOM 740 C CA . VAL A 1 91 ? -1.635 -1.626 18.149 1.00 78.81 91 VAL A CA 1
ATOM 741 C C . VAL A 1 91 ? -0.317 -1.711 18.941 1.00 78.81 91 VAL A C 1
ATOM 743 O O . VAL A 1 91 ? 0.598 -0.928 18.669 1.00 78.81 91 VAL A O 1
ATOM 746 N N . PRO A 1 92 ? -0.168 -2.661 19.893 1.00 72.56 92 PRO A N 1
ATOM 747 C CA . PRO A 1 92 ? 1.045 -2.793 20.706 1.00 72.56 92 PRO A CA 1
ATOM 748 C C . PRO A 1 92 ? 2.284 -3.192 19.889 1.00 72.56 92 PRO A C 1
ATOM 750 O O . PRO A 1 92 ? 2.195 -3.808 18.820 1.00 72.56 92 PRO A O 1
ATOM 753 N N . ILE A 1 93 ? 3.469 -2.842 20.406 1.00 68.94 93 ILE A N 1
ATOM 754 C CA . ILE A 1 93 ? 4.754 -3.219 19.806 1.00 68.94 93 ILE A CA 1
ATOM 755 C C . ILE A 1 93 ? 4.955 -4.726 19.949 1.00 68.94 93 ILE A C 1
ATOM 757 O O . ILE A 1 93 ? 5.017 -5.259 21.051 1.00 68.94 93 ILE A O 1
ATOM 761 N N . ARG A 1 94 ? 5.077 -5.396 18.804 1.00 72.25 94 ARG A N 1
ATOM 762 C CA . ARG A 1 94 ? 5.548 -6.776 18.716 1.00 72.25 94 ARG A CA 1
ATOM 763 C C . ARG A 1 94 ? 7.061 -6.830 18.920 1.00 72.25 94 ARG A C 1
ATOM 765 O O . ARG A 1 94 ? 7.762 -5.947 18.423 1.00 72.25 94 ARG A O 1
ATOM 772 N N . THR A 1 95 ? 7.531 -7.849 19.637 1.00 76.75 95 THR A N 1
ATOM 773 C CA . THR A 1 95 ? 8.956 -8.087 19.918 1.00 76.75 95 THR A CA 1
ATOM 774 C C . THR A 1 95 ? 9.694 -8.686 18.723 1.00 76.75 95 THR A C 1
ATOM 776 O O . THR A 1 95 ? 10.920 -8.617 18.671 1.00 76.75 95 THR A O 1
ATOM 779 N N . GLU A 1 96 ? 8.974 -9.235 17.742 1.00 81.25 96 GLU A N 1
ATOM 780 C CA . GLU A 1 96 ? 9.573 -9.745 16.512 1.00 81.25 96 GLU A CA 1
ATOM 781 C C . GLU A 1 96 ? 10.055 -8.606 15.577 1.00 81.25 96 GLU A C 1
ATOM 783 O O . GLU A 1 96 ? 9.433 -7.534 15.516 1.00 81.25 96 GLU A O 1
ATOM 788 N N . PRO A 1 97 ? 11.148 -8.813 14.811 1.00 82.25 97 PRO A N 1
ATOM 789 C CA . PRO A 1 97 ? 11.675 -7.815 13.874 1.00 82.25 97 PRO A CA 1
ATOM 790 C C . PRO A 1 97 ? 10.703 -7.496 12.721 1.00 82.25 97 PRO A C 1
ATOM 792 O O . PRO A 1 97 ? 9.791 -8.266 12.422 1.00 82.25 97 PRO A O 1
ATOM 795 N N . PHE A 1 98 ? 10.880 -6.344 12.049 1.00 75.50 98 PHE A N 1
ATOM 796 C CA . PHE A 1 98 ? 10.089 -6.028 10.839 1.00 75.50 98 PHE A CA 1
ATOM 797 C C . PHE A 1 98 ? 10.389 -7.050 9.757 1.00 75.50 98 PHE A C 1
ATOM 799 O O . PHE A 1 98 ? 11.569 -7.294 9.495 1.00 75.50 98 PHE A O 1
ATOM 806 N N . PRO A 1 99 ? 9.361 -7.638 9.124 1.00 83.69 99 PRO A N 1
ATOM 807 C CA . PRO A 1 99 ? 9.594 -8.578 8.047 1.00 83.69 99 PRO A CA 1
ATOM 808 C C . PRO A 1 99 ? 10.326 -7.871 6.904 1.00 83.69 99 PRO A C 1
ATOM 810 O O . PRO A 1 99 ? 9.822 -6.908 6.332 1.00 83.69 99 PRO A O 1
ATOM 813 N N . HIS A 1 100 ? 11.513 -8.362 6.562 1.00 82.88 100 HIS A N 1
ATOM 814 C CA . HIS A 1 100 ? 12.249 -7.940 5.377 1.00 82.88 100 HIS A CA 1
ATOM 815 C C . HIS A 1 100 ? 12.293 -9.107 4.390 1.00 82.88 100 HIS A C 1
ATOM 817 O O . HIS A 1 100 ? 13.193 -9.942 4.434 1.00 82.88 100 HIS A O 1
ATOM 823 N N . SER A 1 101 ? 11.273 -9.179 3.540 1.00 81.06 101 SER A N 1
ATOM 824 C CA . SER A 1 101 ? 11.042 -10.257 2.577 1.00 81.06 101 SER A CA 1
ATOM 825 C C . SER A 1 101 ? 10.701 -9.695 1.195 1.00 81.06 101 SER A C 1
ATOM 827 O O . SER A 1 101 ? 10.547 -8.483 1.027 1.00 81.06 101 SER A O 1
ATOM 829 N N . SER A 1 102 ? 10.593 -10.572 0.193 1.00 80.31 102 SER A N 1
ATOM 830 C CA . SER A 1 102 ? 10.310 -10.208 -1.205 1.00 80.31 102 SER A CA 1
ATOM 831 C C . SER A 1 102 ? 11.424 -9.366 -1.831 1.00 80.31 102 SER A C 1
ATOM 833 O O . SER A 1 102 ? 11.182 -8.456 -2.626 1.00 80.31 102 SER A O 1
ATOM 835 N N . THR A 1 103 ? 12.672 -9.677 -1.478 1.00 82.25 103 THR A N 1
ATOM 836 C CA . THR A 1 103 ? 13.833 -9.017 -2.085 1.00 82.25 103 THR A CA 1
ATOM 837 C C . THR A 1 103 ? 13.991 -9.430 -3.551 1.00 82.25 103 THR A C 1
ATOM 839 O O . THR A 1 103 ? 13.574 -10.514 -3.959 1.00 82.25 103 THR A O 1
ATOM 842 N N . THR A 1 104 ? 14.652 -8.598 -4.364 1.00 75.81 104 THR A N 1
ATOM 843 C CA . THR A 1 104 ? 14.971 -8.941 -5.763 1.00 75.81 104 THR A CA 1
ATOM 844 C C . THR A 1 104 ? 15.732 -10.267 -5.869 1.00 75.81 104 THR A C 1
ATOM 846 O O . THR A 1 104 ? 15.500 -11.038 -6.797 1.00 75.81 104 THR A O 1
ATOM 849 N N . THR A 1 105 ? 16.622 -10.551 -4.914 1.00 76.69 105 THR A N 1
ATOM 850 C CA . THR A 1 105 ? 17.392 -11.800 -4.859 1.00 76.69 105 THR A CA 1
ATOM 851 C C . THR A 1 105 ? 16.487 -13.008 -4.621 1.00 76.69 105 THR A C 1
ATOM 853 O O . THR A 1 105 ? 16.576 -13.983 -5.362 1.00 76.69 105 THR A O 1
ATOM 856 N N . GLU A 1 106 ? 15.576 -12.924 -3.647 1.00 79.56 106 GLU A N 1
ATOM 857 C CA . GLU A 1 106 ? 14.583 -13.976 -3.373 1.00 79.56 106 GLU A CA 1
ATOM 858 C C . GLU A 1 106 ? 13.609 -14.177 -4.536 1.00 79.56 106 GLU A C 1
ATOM 860 O O . GLU A 1 106 ? 13.210 -15.299 -4.828 1.00 79.56 106 GLU A O 1
ATOM 865 N N . PHE A 1 107 ? 13.208 -13.099 -5.214 1.00 78.12 107 PHE A N 1
ATOM 866 C CA . PHE A 1 107 ? 12.354 -13.203 -6.393 1.00 78.12 107 PHE A CA 1
ATOM 867 C C . PHE A 1 107 ? 13.081 -13.958 -7.508 1.00 78.12 107 PHE A C 1
ATOM 869 O O . PHE A 1 107 ? 12.571 -14.942 -8.034 1.00 78.12 107 PHE A O 1
ATOM 876 N N . ARG A 1 108 ? 14.311 -13.553 -7.835 1.00 72.69 108 ARG A N 1
ATOM 877 C CA . ARG A 1 108 ? 15.100 -14.206 -8.885 1.00 72.69 108 ARG A CA 1
ATOM 878 C C . ARG A 1 108 ? 15.367 -15.676 -8.589 1.00 72.69 108 ARG A C 1
ATOM 880 O O . ARG A 1 108 ? 15.294 -16.466 -9.515 1.00 72.69 108 ARG A O 1
ATOM 887 N N . SER A 1 109 ? 15.616 -16.067 -7.339 1.00 78.12 109 SER A N 1
ATOM 888 C CA . SER A 1 109 ? 15.811 -17.487 -7.015 1.00 78.12 109 SER A CA 1
ATOM 889 C C . SER A 1 109 ? 14.546 -18.331 -7.208 1.00 78.12 109 SER A C 1
ATOM 891 O O . SER A 1 109 ? 14.655 -19.506 -7.539 1.00 78.12 109 SER A O 1
ATOM 893 N N . ARG A 1 110 ? 13.349 -17.747 -7.056 1.00 74.12 110 ARG A N 1
ATOM 894 C CA . ARG A 1 110 ? 12.066 -18.434 -7.305 1.00 74.12 110 ARG A CA 1
ATOM 895 C C . ARG A 1 110 ? 11.744 -18.591 -8.792 1.00 74.12 110 ARG A C 1
ATOM 897 O O . ARG A 1 110 ? 11.063 -19.544 -9.158 1.00 74.12 110 ARG A O 1
ATOM 904 N N . PHE A 1 111 ? 12.209 -17.657 -9.621 1.00 62.59 111 PHE A N 1
ATOM 905 C CA . PHE A 1 111 ? 11.902 -17.595 -11.056 1.00 62.59 111 PHE A CA 1
ATOM 906 C C . PHE A 1 111 ? 13.084 -17.955 -11.969 1.00 62.59 111 PHE A C 1
ATOM 908 O O . PHE A 1 111 ? 12.923 -17.963 -13.185 1.00 62.59 111 PHE A O 1
ATOM 915 N N . ALA A 1 112 ? 14.254 -18.281 -11.414 1.00 59.84 112 ALA A N 1
ATOM 916 C CA . ALA A 1 112 ? 15.364 -18.873 -12.152 1.00 59.84 112 ALA A CA 1
ATOM 917 C C . ALA A 1 112 ? 15.031 -20.339 -12.481 1.00 59.84 112 ALA A C 1
ATOM 919 O O . ALA A 1 112 ? 15.283 -21.241 -11.682 1.00 59.84 112 ALA A O 1
ATOM 920 N N . LYS A 1 113 ? 14.425 -20.553 -13.648 1.00 48.00 113 LYS A N 1
ATOM 921 C CA . LYS A 1 113 ? 14.407 -21.828 -14.368 1.00 48.00 113 LYS A CA 1
ATOM 922 C C . LYS A 1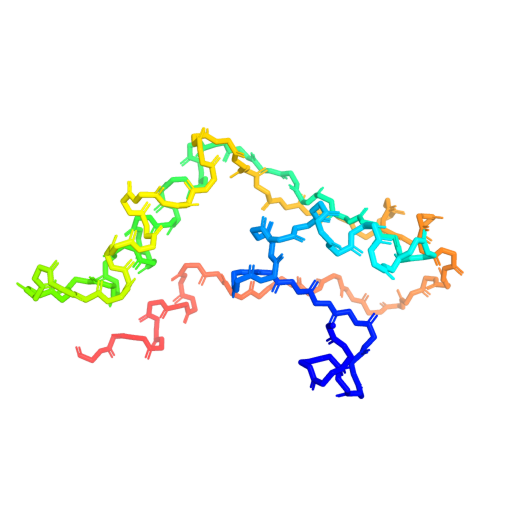 113 ? 15.040 -21.615 -15.731 1.00 48.00 113 LYS A C 1
ATOM 924 O O . LYS A 1 113 ? 14.712 -20.581 -16.351 1.00 48.00 113 LYS A O 1
#

pLDDT: mean 71.47, std 16.04, range [35.72, 95.12]

Secondary structure (DSSP, 8-state):
-TTTTTT-S---STTGGGGHHHHHHH-TTPPP------HHHHHHHHIIIIIHHT--S-TT-HHHHHHHHHSGGG-------HHHHHHHHT-PPPSSPPP----HHHHHHHH--

Foldseek 3Di:
DCVVQPPHPDDDDPPCVLCVVVVCVVCVVDDDDAFADDPVVQVVLCVLALVVVQPDPDPPDPSCCCVVPPPPPPDGHGDDAPPVVCVRVVDDDDPDHDDDDPGSVVRCVVVVD

Radius of gyration: 16.47 Å; chains: 1; bounding box: 35×30×48 Å